Protein AF-A0A448MSS9-F1 (afdb_monomer_lite)

Foldseek 3Di:
DDDDDDDDPPDDDPVNVVVVVVVVVVVCVVVVVVVVVVVVVVVVVVLVVVCVVQVVQQVVQCVVVVDQQQSKDPGSRRPHWDAPPVRPDIRIRGDDPPPPDPPPDD

InterPro domains:
  IPR012902 Prokaryotic N-terminal methylation site [PF07963] (7-32)
  IPR012902 Prokaryotic N-terminal methylation site [PS00409] (10-30)
  IPR012902 Prokaryotic N-terminal methylation site [TIGR02532] (9-32)
  IPR045584 Pilin-like [SSF54523] (12-93)

Radius of gyration: 29.58 Å; chains: 1; bounding box: 92×42×57 Å

Secondary structure (DSSP, 8-state):
----PPPP--PPPHHHHHHHHHHHHHHHHHHHHHHHHHHHHHHHHHHHHHHHHHHHHHHHHHHHHS-STT-BTTSTTPPPPEE-TTSS-EE--B----PPPPP---

Sequence (106 aa):
MKLTQPKPKKGFTLIELMIVIAIIAILATIAIPSYQNYTKKAAMSELLQASAPLKSDVELCVYGTGNTSNCSGGSNGVAANVTTAKGYIKISARVQAQLPFPAMEH

pLDDT: mean 79.43, std 13.39, range [42.66, 96.31]

Structure (mmCIF, N/CA/C/O backbone):
data_AF-A0A448MSS9-F1
#
_entry.id   AF-A0A448MSS9-F1
#
loop_
_atom_site.group_PDB
_atom_site.id
_atom_site.type_symbol
_atom_site.label_atom_id
_atom_site.label_alt_id
_atom_site.label_comp_id
_atom_site.label_asym_id
_atom_site.label_entity_id
_atom_site.label_seq_id
_atom_site.pdbx_PDB_ins_code
_atom_site.Cartn_x
_atom_site.Cartn_y
_atom_site.Cartn_z
_atom_site.occupancy
_atom_site.B_iso_or_equiv
_atom_site.auth_seq_id
_atom_site.auth_comp_id
_atom_site.auth_asym_id
_atom_site.auth_atom_id
_atom_site.pdbx_PDB_model_num
ATOM 1 N N . MET A 1 1 ? -62.979 16.719 30.940 1.00 58.12 1 MET A N 1
ATOM 2 C CA . MET A 1 1 ? -61.613 16.996 30.440 1.00 58.12 1 MET A CA 1
ATOM 3 C C . MET A 1 1 ? -60.850 15.680 30.355 1.00 58.12 1 MET A C 1
ATOM 5 O O . MET A 1 1 ? -60.716 15.012 31.369 1.00 58.12 1 MET A O 1
ATOM 9 N N . LYS A 1 2 ? -60.441 15.250 29.153 1.00 52.19 2 LYS A N 1
ATOM 10 C CA . LYS A 1 2 ? -59.632 14.033 28.960 1.00 52.19 2 LYS A CA 1
ATOM 11 C C . LYS A 1 2 ? -58.161 14.391 29.193 1.00 52.19 2 LYS A C 1
ATOM 13 O O . LYS A 1 2 ? -57.622 15.219 28.468 1.00 52.19 2 LYS A O 1
ATOM 18 N N . LEU A 1 3 ? -57.541 13.796 30.211 1.00 60.53 3 LEU A N 1
ATOM 19 C CA . LEU A 1 3 ? -56.109 13.928 30.478 1.00 60.53 3 LEU A CA 1
ATOM 20 C C . LEU A 1 3 ? -55.357 13.033 29.490 1.00 60.53 3 LEU A C 1
ATOM 22 O O . LEU A 1 3 ? -55.365 11.809 29.620 1.00 60.53 3 LEU A O 1
ATOM 26 N N . THR A 1 4 ? -54.756 13.640 28.470 1.00 74.12 4 THR A N 1
ATOM 27 C CA . THR A 1 4 ? -53.863 12.943 27.542 1.00 74.12 4 THR A CA 1
ATOM 28 C C . THR A 1 4 ? -52.671 12.399 28.326 1.00 74.12 4 THR A C 1
ATOM 30 O O . THR A 1 4 ? -51.806 13.151 28.765 1.00 74.12 4 THR A O 1
ATOM 33 N N . GLN A 1 5 ? -52.653 11.082 28.521 1.00 74.44 5 GLN A N 1
ATOM 34 C CA . GLN A 1 5 ? -51.571 10.357 29.181 1.00 74.44 5 GLN A CA 1
ATOM 35 C C . GLN A 1 5 ? -50.307 10.400 28.300 1.00 74.44 5 GLN A C 1
ATOM 37 O O . GLN A 1 5 ? -50.390 10.062 27.111 1.00 74.44 5 GLN A O 1
ATOM 42 N N . PRO A 1 6 ? -49.137 10.800 28.830 1.00 68.62 6 PRO A N 1
ATOM 43 C CA . PRO A 1 6 ? -47.892 10.773 28.076 1.00 68.62 6 PRO A CA 1
ATOM 44 C C . PRO A 1 6 ? -47.508 9.322 27.762 1.00 68.62 6 PRO A C 1
ATOM 46 O O . PRO A 1 6 ? -47.297 8.504 28.654 1.00 68.62 6 PRO A O 1
ATOM 49 N N . LYS A 1 7 ? -47.418 8.989 26.470 1.00 72.00 7 LYS A N 1
ATOM 50 C CA . LYS A 1 7 ? -46.894 7.695 26.014 1.00 72.00 7 LYS A CA 1
ATOM 51 C C . LYS A 1 7 ? -45.398 7.618 26.351 1.00 72.00 7 LYS A C 1
ATOM 53 O O . LYS A 1 7 ? -44.676 8.562 26.015 1.00 72.00 7 LYS A O 1
ATOM 58 N N . PRO A 1 8 ? -44.905 6.521 26.951 1.00 69.81 8 PRO A N 1
ATOM 59 C CA . PRO A 1 8 ? -43.481 6.358 27.208 1.00 69.81 8 PRO A CA 1
ATOM 60 C C . PRO A 1 8 ? -42.721 6.389 25.879 1.00 69.81 8 PRO A C 1
ATOM 62 O O . PRO A 1 8 ? -43.008 5.612 24.964 1.00 69.81 8 PRO A O 1
ATOM 65 N N . LYS A 1 9 ? -41.757 7.306 25.751 1.00 70.44 9 LYS A N 1
ATOM 66 C CA . LYS A 1 9 ? -40.850 7.320 24.603 1.00 70.44 9 LYS A CA 1
ATOM 67 C C . LYS A 1 9 ? -39.893 6.136 24.751 1.00 70.44 9 LYS A C 1
ATOM 69 O O . LYS A 1 9 ? -39.018 6.163 25.609 1.00 70.44 9 LYS A O 1
ATOM 74 N N . LYS A 1 10 ? -40.067 5.095 23.930 1.00 72.00 10 LYS A N 1
ATOM 75 C CA . LYS A 1 10 ? -39.066 4.031 23.748 1.00 72.00 10 LYS A CA 1
ATOM 76 C C . LYS A 1 10 ? -37.869 4.628 23.000 1.00 72.00 10 LYS A C 1
ATOM 78 O O . LYS A 1 10 ? -37.858 4.654 21.775 1.00 72.00 10 LYS A O 1
ATOM 83 N N . GLY A 1 11 ? -36.935 5.210 23.744 1.00 77.62 11 GLY A N 1
ATOM 84 C CA . GLY A 1 11 ? -35.648 5.673 23.228 1.00 77.62 11 GLY A CA 1
ATOM 85 C C . GLY A 1 11 ? -34.580 4.592 23.372 1.00 77.62 11 GLY A C 1
ATOM 86 O O . GLY A 1 11 ? -34.657 3.776 24.287 1.00 77.62 11 GLY A O 1
ATOM 87 N N . PHE A 1 12 ? -33.596 4.611 22.472 1.00 79.56 12 PHE A N 1
ATOM 88 C CA . PHE A 1 12 ? -32.376 3.812 22.579 1.00 79.56 12 PHE A CA 1
ATOM 89 C C . PHE A 1 12 ? -31.634 4.208 23.857 1.00 79.56 12 PHE A C 1
ATOM 91 O O . PHE A 1 12 ? -31.473 5.399 24.144 1.00 79.56 12 PHE A O 1
ATOM 98 N N . THR A 1 13 ? -31.226 3.231 24.655 1.00 89.19 13 THR A N 1
ATOM 99 C CA . THR A 1 13 ? -30.552 3.514 25.921 1.00 89.19 13 THR A CA 1
ATOM 100 C C . THR A 1 13 ? -29.081 3.853 25.670 1.00 89.19 13 THR A C 1
ATOM 102 O O . THR A 1 13 ? -28.437 3.298 24.780 1.00 89.19 13 THR A O 1
ATOM 105 N N . LEU A 1 14 ? -28.504 4.756 26.471 1.00 87.38 14 LEU A N 1
ATOM 106 C CA . LEU A 1 14 ? -27.063 5.044 26.392 1.00 87.38 14 LEU A CA 1
ATOM 107 C C . LEU A 1 14 ? -26.218 3.789 26.661 1.00 87.38 14 LEU A C 1
ATOM 109 O O . LEU A 1 14 ? -25.130 3.654 26.108 1.00 87.38 14 LEU A O 1
ATOM 113 N N . ILE A 1 15 ? -26.739 2.856 27.463 1.00 90.50 15 ILE A N 1
ATOM 114 C CA . ILE A 1 15 ? -26.053 1.602 27.775 1.00 90.50 15 ILE A CA 1
ATOM 115 C C . ILE A 1 15 ? -26.016 0.641 26.579 1.00 90.50 15 ILE A C 1
ATOM 117 O O . ILE A 1 15 ? -24.974 0.038 26.335 1.00 90.50 15 ILE A O 1
ATOM 121 N N . GLU A 1 16 ? -27.083 0.558 25.776 1.00 89.94 16 GLU A N 1
ATOM 122 C CA . GLU A 1 16 ? -27.058 -0.199 24.515 1.00 89.94 16 GLU A CA 1
ATOM 123 C C . GLU A 1 16 ? -25.996 0.360 23.566 1.00 89.94 16 GLU A C 1
ATOM 125 O O . GLU A 1 16 ? -25.237 -0.398 22.964 1.00 89.94 16 GLU A O 1
ATOM 130 N N . LEU A 1 17 ? -25.879 1.688 23.487 1.00 88.88 17 LEU A N 1
ATOM 131 C CA . LEU A 1 17 ? -24.878 2.331 22.639 1.00 88.88 17 LEU A CA 1
ATOM 132 C C . LEU A 1 17 ? -23.448 2.034 23.116 1.00 88.88 17 LEU A C 1
ATOM 134 O O . LEU A 1 17 ? -22.575 1.763 22.291 1.00 88.88 17 LEU A O 1
ATOM 138 N N . MET A 1 18 ? -23.208 2.042 24.432 1.00 92.50 18 MET A N 1
ATOM 139 C CA . MET A 1 18 ? -21.886 1.759 25.002 1.00 92.50 18 MET A CA 1
ATOM 140 C C . MET A 1 18 ? -21.393 0.340 24.695 1.00 92.50 18 MET A C 1
ATOM 142 O O . MET A 1 18 ? -20.208 0.141 24.433 1.00 92.50 18 MET A O 1
ATOM 146 N N . ILE A 1 19 ? -22.289 -0.648 24.675 1.00 94.06 19 ILE A N 1
ATOM 147 C CA . ILE A 1 19 ? -21.913 -2.030 24.347 1.00 94.06 19 ILE A CA 1
ATOM 148 C C . ILE A 1 19 ? -21.556 -2.150 22.860 1.00 94.06 19 ILE A C 1
ATOM 150 O O . ILE A 1 19 ? -20.572 -2.801 22.507 1.00 94.06 19 ILE A O 1
ATOM 154 N N . VAL A 1 20 ? -22.297 -1.472 21.980 1.00 95.25 20 VAL A N 1
ATOM 155 C CA . VAL A 1 20 ? -22.034 -1.498 20.533 1.00 95.25 20 VAL A CA 1
ATOM 156 C C . VAL A 1 20 ? -20.658 -0.913 20.206 1.00 95.25 20 VAL A C 1
ATOM 158 O O . VAL A 1 20 ? -19.888 -1.537 19.475 1.00 95.25 20 VAL A O 1
ATOM 161 N N . ILE A 1 21 ? -20.305 0.243 20.778 1.00 94.94 21 ILE A N 1
ATOM 162 C CA . ILE A 1 21 ? -18.985 0.851 20.539 1.00 94.94 21 ILE A CA 1
ATOM 163 C C . ILE A 1 21 ? -17.845 -0.019 21.081 1.00 94.94 21 ILE A C 1
ATOM 165 O O . ILE A 1 21 ? -16.790 -0.087 20.451 1.00 94.94 21 ILE A O 1
ATOM 169 N N . ALA A 1 22 ? -18.062 -0.728 22.195 1.00 95.19 22 ALA A N 1
ATOM 170 C CA . ALA A 1 22 ? -17.065 -1.626 22.766 1.00 95.19 22 ALA A CA 1
ATOM 171 C C . ALA A 1 22 ? -16.763 -2.802 21.824 1.00 95.19 22 ALA A C 1
ATOM 173 O O . ALA A 1 22 ? -15.599 -3.124 21.588 1.00 95.19 22 ALA A O 1
ATOM 174 N N . ILE A 1 23 ? -17.795 -3.397 21.218 1.00 96.31 23 ILE A N 1
ATOM 175 C CA . ILE A 1 23 ? -17.626 -4.484 20.243 1.00 96.31 23 ILE A CA 1
ATOM 176 C C . ILE A 1 23 ? -16.924 -3.971 18.977 1.00 96.31 23 ILE A C 1
ATOM 178 O O . ILE A 1 23 ? -15.976 -4.598 18.505 1.00 96.31 23 ILE A O 1
ATOM 182 N N . ILE A 1 24 ? -17.331 -2.809 18.448 1.00 96.31 24 ILE A N 1
ATOM 183 C CA . ILE A 1 24 ? -16.701 -2.216 17.256 1.00 96.31 24 ILE A CA 1
ATOM 184 C C . ILE A 1 24 ? -15.217 -1.919 17.507 1.00 96.31 24 ILE A C 1
ATOM 186 O O . ILE A 1 24 ? -14.398 -2.175 16.627 1.00 96.31 24 ILE A O 1
ATOM 190 N N . ALA A 1 25 ? -14.849 -1.440 18.699 1.00 95.50 25 ALA A N 1
ATOM 191 C CA . ALA A 1 25 ? -13.456 -1.164 19.050 1.00 95.50 25 ALA A CA 1
ATOM 192 C C . ALA A 1 25 ? -12.572 -2.424 19.000 1.00 95.50 25 ALA A C 1
ATOM 194 O O . ALA A 1 25 ? -11.457 -2.366 18.482 1.00 95.50 25 ALA A O 1
ATOM 195 N N . ILE A 1 26 ? -13.083 -3.565 19.476 1.00 95.31 26 ILE A N 1
ATOM 196 C CA . ILE A 1 26 ? -12.375 -4.857 19.436 1.00 95.31 26 ILE A CA 1
ATOM 197 C C . ILE A 1 26 ? -12.250 -5.373 17.997 1.00 95.31 26 ILE A C 1
ATOM 199 O O . ILE A 1 26 ? -11.203 -5.878 17.598 1.00 95.31 26 ILE A O 1
ATOM 203 N N . LEU A 1 27 ? -13.304 -5.243 17.188 1.00 96.25 27 LEU A N 1
ATOM 204 C CA . LEU A 1 27 ? -13.254 -5.671 15.787 1.00 96.25 27 LEU A CA 1
ATOM 205 C C . LEU A 1 27 ? -12.308 -4.788 14.961 1.00 96.25 27 LEU A C 1
ATOM 207 O O . LEU A 1 27 ? -11.577 -5.292 14.106 1.00 96.25 27 LEU A O 1
ATOM 211 N N . ALA A 1 28 ? -12.281 -3.481 15.230 1.00 94.69 28 ALA A N 1
ATOM 212 C CA . ALA A 1 28 ? -11.464 -2.518 14.501 1.00 94.69 28 ALA A CA 1
ATOM 213 C C . ALA A 1 28 ? -9.959 -2.773 14.668 1.00 94.69 28 ALA A C 1
ATOM 215 O O . ALA A 1 28 ? -9.219 -2.684 13.687 1.00 94.69 28 ALA A O 1
ATOM 216 N N . THR A 1 29 ? -9.495 -3.143 15.866 1.00 94.81 29 THR A N 1
ATOM 217 C CA . THR A 1 29 ? -8.073 -3.446 16.108 1.00 94.81 29 THR A CA 1
ATOM 218 C C . THR A 1 29 ? -7.568 -4.640 15.303 1.00 94.81 29 THR A C 1
ATOM 220 O O . THR A 1 29 ? -6.397 -4.656 14.935 1.00 94.81 29 THR A O 1
ATOM 223 N N . ILE A 1 30 ? -8.430 -5.602 14.961 1.00 93.00 30 ILE A N 1
ATOM 224 C CA . ILE A 1 30 ? -8.078 -6.742 14.099 1.00 93.00 30 ILE A CA 1
ATOM 225 C C . ILE A 1 30 ? -8.259 -6.379 12.617 1.00 93.00 30 ILE A C 1
ATOM 227 O O . ILE A 1 30 ? -7.415 -6.700 11.776 1.00 93.00 30 ILE A O 1
ATOM 231 N N . ALA A 1 31 ? -9.345 -5.679 12.284 1.00 91.75 31 ALA A N 1
ATOM 232 C CA . ALA A 1 31 ? -9.705 -5.359 10.907 1.00 91.75 31 ALA A CA 1
ATOM 233 C C . ALA A 1 31 ? -8.740 -4.362 10.246 1.00 91.75 31 ALA A C 1
ATOM 235 O O . ALA A 1 31 ? -8.367 -4.553 9.089 1.00 91.75 31 ALA A O 1
ATOM 236 N N . ILE A 1 32 ? -8.296 -3.325 10.966 1.00 90.69 32 ILE A N 1
ATOM 237 C CA . ILE A 1 32 ? -7.406 -2.284 10.426 1.00 90.69 32 ILE A CA 1
ATOM 238 C C . ILE A 1 32 ? -6.069 -2.860 9.923 1.00 90.69 32 ILE A C 1
ATOM 240 O O . ILE A 1 32 ? -5.761 -2.664 8.742 1.00 90.69 32 ILE A O 1
ATOM 244 N N . PRO A 1 33 ? -5.264 -3.581 10.734 1.00 88.75 33 PRO A N 1
ATOM 245 C CA . PRO A 1 33 ? -3.991 -4.122 10.257 1.00 88.75 33 PRO A CA 1
ATOM 246 C C . PRO A 1 33 ? -4.199 -5.170 9.159 1.00 88.75 33 PRO A C 1
ATOM 248 O O . PRO A 1 33 ? -3.425 -5.229 8.204 1.00 88.75 33 PRO A O 1
ATOM 251 N N . SER A 1 34 ? -5.269 -5.964 9.246 1.00 89.88 34 SER A N 1
ATOM 252 C CA . SER A 1 34 ? -5.611 -6.955 8.227 1.00 89.88 34 SER A CA 1
ATOM 253 C C . SER A 1 34 ? -5.893 -6.301 6.868 1.00 89.88 34 SER A C 1
ATOM 255 O O . SER A 1 34 ? -5.257 -6.645 5.871 1.00 89.88 34 SER A O 1
ATOM 257 N N . TYR A 1 35 ? -6.746 -5.273 6.826 1.00 87.12 35 TYR A N 1
ATOM 258 C CA . TYR A 1 35 ? -7.065 -4.526 5.605 1.00 87.12 35 TYR A CA 1
ATOM 259 C C . TYR A 1 35 ? -5.832 -3.848 4.986 1.00 87.12 35 TYR A C 1
ATOM 261 O O . TYR A 1 35 ? -5.634 -3.873 3.767 1.00 87.12 35 TYR A O 1
ATOM 269 N N . GLN A 1 36 ? -4.948 -3.295 5.820 1.00 83.00 36 GLN A N 1
ATOM 270 C CA . GLN A 1 36 ? -3.678 -2.733 5.357 1.00 83.00 36 GLN A CA 1
ATOM 271 C C . GLN A 1 36 ? -2.778 -3.797 4.716 1.00 83.00 36 GLN A C 1
ATOM 273 O O . GLN A 1 36 ? -2.149 -3.530 3.697 1.00 83.00 36 GLN A O 1
ATOM 278 N N . ASN A 1 37 ? -2.716 -5.007 5.273 1.00 81.81 37 ASN A N 1
ATOM 279 C CA . ASN A 1 37 ? -1.930 -6.096 4.694 1.00 81.81 37 ASN A CA 1
ATOM 280 C C . ASN A 1 37 ? -2.525 -6.611 3.376 1.00 81.81 37 ASN A C 1
ATOM 282 O O . ASN A 1 37 ? -1.774 -6.842 2.429 1.00 81.81 37 ASN A O 1
ATOM 286 N N . TYR A 1 38 ? -3.852 -6.729 3.269 1.00 83.31 38 TYR A N 1
ATOM 287 C CA . TYR A 1 38 ? -4.507 -7.128 2.018 1.00 83.31 38 TYR A CA 1
ATOM 288 C C . TYR A 1 38 ? -4.254 -6.129 0.888 1.00 83.31 38 TYR A C 1
ATOM 290 O O . TYR A 1 38 ? -3.846 -6.520 -0.204 1.00 83.31 38 TYR A O 1
ATOM 298 N N . THR A 1 39 ? -4.429 -4.836 1.162 1.00 83.69 39 THR A N 1
ATOM 299 C CA . THR A 1 39 ? -4.191 -3.774 0.171 1.00 83.69 39 THR A CA 1
ATOM 300 C C . THR A 1 39 ? -2.718 -3.665 -0.220 1.00 83.69 39 THR A C 1
ATOM 302 O O . THR A 1 39 ? -2.410 -3.515 -1.400 1.00 83.69 39 THR A O 1
ATOM 305 N N . LYS A 1 40 ? -1.788 -3.836 0.730 1.00 79.94 40 LYS A N 1
ATOM 306 C CA . LYS A 1 40 ? -0.350 -3.934 0.433 1.00 79.94 40 LYS A CA 1
ATOM 307 C C . LYS A 1 40 ? -0.026 -5.140 -0.442 1.00 79.94 40 LYS A C 1
ATOM 309 O O . LYS A 1 40 ? 0.741 -4.998 -1.384 1.00 79.94 40 LYS A O 1
ATOM 314 N N . LYS A 1 41 ? -0.595 -6.315 -0.160 1.00 82.62 41 LYS A N 1
ATOM 315 C CA . LYS A 1 41 ? -0.343 -7.531 -0.946 1.00 82.62 41 LYS A CA 1
ATOM 316 C C . LYS A 1 41 ? -0.860 -7.396 -2.378 1.00 82.62 41 LYS A C 1
ATOM 318 O O . LYS A 1 41 ? -0.151 -7.780 -3.305 1.00 82.62 41 LYS A O 1
ATOM 323 N N . ALA A 1 42 ? -2.049 -6.818 -2.551 1.00 80.25 42 ALA A N 1
ATOM 324 C CA . ALA A 1 42 ? -2.591 -6.497 -3.869 1.00 80.25 42 ALA A CA 1
ATOM 325 C C . ALA A 1 42 ? -1.648 -5.553 -4.631 1.00 80.25 42 ALA A C 1
ATOM 327 O O . ALA A 1 42 ? -1.223 -5.883 -5.735 1.00 80.25 42 ALA A O 1
ATOM 328 N N . ALA A 1 43 ? -1.211 -4.464 -3.987 1.00 80.06 43 ALA A N 1
ATOM 329 C CA . ALA A 1 43 ? -0.242 -3.545 -4.575 1.00 80.06 43 ALA A CA 1
ATOM 330 C C . ALA A 1 43 ? 1.074 -4.254 -4.938 1.00 80.06 43 ALA A C 1
ATOM 332 O O . ALA A 1 43 ? 1.550 -4.103 -6.050 1.00 80.06 43 ALA A O 1
ATOM 333 N N . MET A 1 44 ? 1.647 -5.086 -4.062 1.00 80.69 44 MET A N 1
ATOM 334 C CA . MET A 1 44 ? 2.883 -5.826 -4.362 1.00 80.69 44 MET A CA 1
ATOM 335 C C . MET A 1 44 ? 2.745 -6.743 -5.582 1.00 80.69 44 MET A C 1
ATOM 337 O O . MET A 1 44 ? 3.675 -6.830 -6.379 1.00 80.69 44 MET 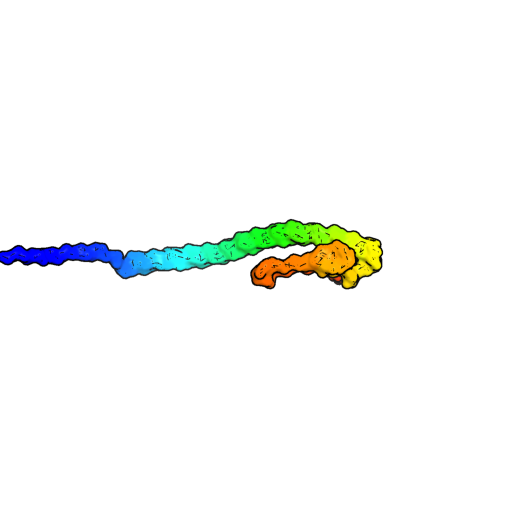A O 1
ATOM 341 N N . SER A 1 45 ? 1.595 -7.399 -5.756 1.00 81.06 45 SER A N 1
ATOM 342 C CA . SER A 1 45 ? 1.332 -8.220 -6.942 1.00 81.06 45 SER A CA 1
ATOM 343 C C . SER A 1 45 ? 1.307 -7.378 -8.218 1.00 81.06 45 SER A C 1
ATOM 345 O O . SER A 1 45 ? 1.919 -7.757 -9.215 1.00 81.06 45 SER A O 1
ATOM 347 N N . GLU A 1 46 ? 0.655 -6.214 -8.176 1.00 80.81 46 GLU A N 1
ATOM 348 C CA . GLU A 1 46 ? 0.647 -5.263 -9.291 1.00 80.81 46 GLU A CA 1
ATOM 349 C C . GLU A 1 46 ? 2.057 -4.742 -9.599 1.00 80.81 46 GLU A C 1
ATOM 351 O O . GLU A 1 46 ? 2.433 -4.646 -10.764 1.00 80.81 46 GLU A O 1
ATOM 356 N N . LEU A 1 47 ? 2.877 -4.468 -8.578 1.00 79.88 47 LEU A N 1
ATOM 357 C CA . LEU A 1 47 ? 4.264 -4.029 -8.766 1.00 79.88 47 LEU A CA 1
ATOM 358 C C . LEU A 1 47 ? 5.137 -5.111 -9.396 1.00 79.88 47 LEU A C 1
ATOM 360 O O . LEU A 1 47 ? 5.956 -4.810 -10.262 1.00 79.88 47 LEU A O 1
ATOM 364 N N . LEU A 1 48 ? 4.993 -6.366 -8.969 1.00 82.12 48 LEU A N 1
ATOM 365 C CA . LEU A 1 48 ? 5.726 -7.486 -9.559 1.00 82.12 48 LEU A CA 1
ATOM 366 C C . LEU A 1 48 ? 5.378 -7.636 -11.041 1.00 82.12 48 LEU A C 1
ATOM 368 O O . LEU A 1 48 ? 6.271 -7.752 -11.875 1.00 82.12 48 LEU A O 1
ATOM 372 N N . GLN A 1 49 ? 4.094 -7.541 -11.378 1.00 83.56 49 GLN A N 1
ATOM 373 C CA . GLN A 1 49 ? 3.648 -7.595 -12.764 1.00 83.56 49 GLN A CA 1
ATOM 374 C C . GLN A 1 49 ? 4.118 -6.379 -13.578 1.00 83.56 49 GLN A C 1
ATOM 376 O O . GLN A 1 49 ? 4.571 -6.537 -14.708 1.00 83.56 49 GLN A O 1
ATOM 381 N N . ALA A 1 50 ? 4.083 -5.177 -12.997 1.00 80.75 50 ALA A N 1
ATOM 382 C CA . ALA A 1 50 ? 4.540 -3.950 -13.649 1.00 80.75 50 ALA A CA 1
ATOM 383 C C . ALA A 1 50 ? 6.071 -3.865 -13.795 1.00 80.75 50 ALA A C 1
ATOM 385 O O . ALA A 1 50 ? 6.556 -3.182 -14.691 1.00 80.75 50 ALA A O 1
ATOM 386 N N . SER A 1 51 ? 6.841 -4.543 -12.940 1.00 82.44 51 SER A N 1
ATOM 387 C CA . SER A 1 51 ? 8.314 -4.556 -12.983 1.00 82.44 51 SER A CA 1
ATOM 388 C C . SER A 1 51 ? 8.908 -5.666 -13.852 1.00 82.44 51 SER A C 1
ATOM 390 O O . SER A 1 51 ? 10.076 -5.575 -14.225 1.00 82.44 51 SER A O 1
ATOM 392 N N . ALA A 1 52 ? 8.127 -6.689 -14.211 1.00 84.06 52 ALA A N 1
ATOM 393 C CA . ALA A 1 52 ? 8.560 -7.756 -15.109 1.00 84.06 52 ALA A CA 1
ATOM 394 C C . ALA A 1 52 ? 9.129 -7.251 -16.458 1.00 84.06 52 ALA A C 1
ATOM 396 O O . ALA A 1 52 ? 10.252 -7.641 -16.779 1.00 84.06 52 ALA A O 1
ATOM 397 N N . PRO A 1 53 ? 8.454 -6.360 -17.220 1.00 84.88 53 PRO A N 1
ATOM 398 C CA . PRO A 1 53 ? 8.996 -5.866 -18.491 1.00 84.88 53 PRO A CA 1
ATOM 399 C C . PRO A 1 53 ? 10.252 -5.002 -18.311 1.00 84.88 53 PRO A C 1
ATOM 401 O O . PRO A 1 53 ? 11.165 -5.072 -19.127 1.00 84.88 53 PRO A O 1
ATOM 404 N N . LEU A 1 54 ? 10.359 -4.264 -17.198 1.00 86.25 54 LEU A N 1
ATOM 405 C CA . LEU A 1 54 ? 11.522 -3.416 -16.912 1.00 86.25 54 LEU A CA 1
ATOM 406 C C . LEU A 1 54 ? 12.825 -4.225 -16.847 1.00 86.25 54 LEU A C 1
ATOM 408 O O . LEU A 1 54 ? 13.873 -3.699 -17.208 1.00 86.25 54 LEU A O 1
ATOM 412 N N . LYS A 1 55 ? 12.786 -5.487 -16.393 1.00 85.19 55 LYS A N 1
ATOM 413 C CA . LYS A 1 55 ? 13.980 -6.347 -16.392 1.00 85.19 55 LYS A CA 1
ATOM 414 C C . LYS A 1 55 ? 14.470 -6.619 -17.809 1.00 85.19 55 LYS A C 1
ATOM 416 O O . LYS A 1 55 ? 15.646 -6.407 -18.081 1.00 85.19 55 LYS A O 1
ATOM 421 N N . SER A 1 56 ? 13.567 -7.031 -18.694 1.00 88.81 56 SER A N 1
ATOM 422 C CA . SER A 1 56 ? 13.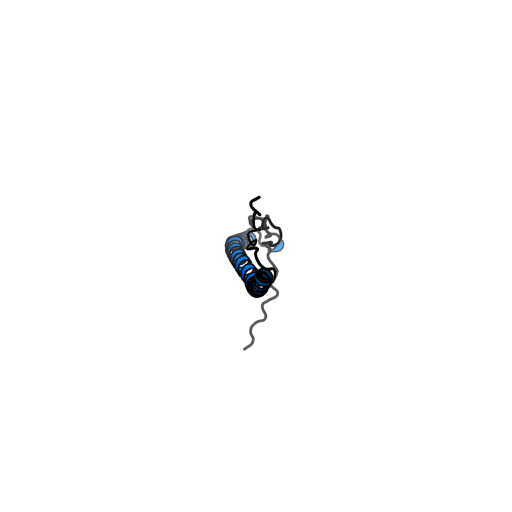894 -7.319 -20.091 1.00 88.81 56 SER A CA 1
ATOM 423 C C . SER A 1 56 ? 14.368 -6.071 -20.835 1.00 88.81 56 SER A C 1
ATOM 425 O O . SER A 1 56 ? 15.337 -6.142 -21.589 1.00 88.81 56 SER A O 1
ATOM 427 N N . ASP A 1 57 ? 13.756 -4.912 -20.575 1.00 89.38 57 ASP A N 1
ATOM 428 C CA . ASP A 1 57 ? 14.196 -3.658 -21.187 1.00 89.38 57 ASP A CA 1
ATOM 429 C C . ASP A 1 57 ? 15.603 -3.256 -20.721 1.00 89.38 57 ASP A C 1
ATOM 431 O O . ASP A 1 57 ? 16.425 -2.799 -21.515 1.00 89.38 57 ASP A O 1
ATOM 435 N N . VAL A 1 58 ? 15.897 -3.428 -19.427 1.00 88.50 58 VAL A N 1
ATOM 436 C CA . VAL A 1 58 ? 17.227 -3.152 -18.871 1.00 88.50 58 VAL A CA 1
ATOM 437 C C . VAL A 1 58 ? 18.266 -4.107 -19.451 1.00 88.50 58 VAL A C 1
ATOM 439 O O . VAL A 1 58 ? 19.346 -3.652 -19.817 1.00 88.50 58 VAL A O 1
ATOM 442 N N . GLU A 1 59 ? 17.953 -5.399 -19.582 1.00 87.69 59 GLU A N 1
ATOM 443 C CA . GLU A 1 59 ? 18.838 -6.371 -20.232 1.00 87.69 59 GLU A CA 1
ATOM 444 C C . GLU A 1 59 ? 19.155 -5.940 -21.665 1.00 87.69 59 GLU A C 1
ATOM 446 O O . GLU A 1 59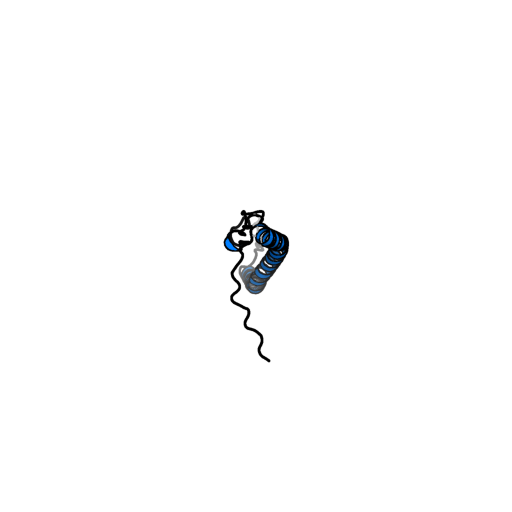 ? 20.326 -5.792 -22.013 1.00 87.69 59 GLU A O 1
ATOM 451 N N . LEU A 1 60 ? 18.132 -5.646 -22.473 1.00 89.69 60 LEU A N 1
ATOM 452 C CA . LEU A 1 60 ? 18.314 -5.184 -23.849 1.00 89.69 60 LEU A CA 1
ATOM 453 C C . LEU A 1 60 ? 19.124 -3.883 -23.920 1.00 89.69 60 LEU A C 1
ATOM 455 O O . LEU A 1 60 ? 20.003 -3.749 -24.771 1.00 89.69 60 LEU A O 1
ATOM 459 N N . CYS A 1 61 ? 18.870 -2.943 -23.011 1.00 91.31 61 CYS A N 1
ATOM 460 C CA . CYS A 1 61 ? 19.629 -1.704 -22.922 1.00 91.31 61 CYS A CA 1
ATOM 461 C C . CYS A 1 61 ? 21.111 -1.962 -22.625 1.00 91.31 61 CYS A C 1
ATOM 463 O O . CYS A 1 61 ? 21.976 -1.367 -23.270 1.00 91.31 61 CYS A O 1
ATOM 465 N N . VAL A 1 62 ? 21.432 -2.861 -21.688 1.00 90.69 62 VAL A N 1
ATOM 466 C CA . VAL A 1 62 ? 22.824 -3.203 -21.362 1.00 90.69 62 VAL A CA 1
ATOM 467 C C . VAL A 1 62 ? 23.496 -3.896 -22.545 1.00 90.69 62 VAL A C 1
ATOM 469 O O . VAL A 1 62 ? 24.630 -3.550 -22.869 1.00 90.69 62 VAL A O 1
ATOM 472 N N . TYR A 1 63 ? 22.796 -4.795 -23.242 1.00 90.00 63 TYR A N 1
ATOM 473 C CA . TYR A 1 63 ? 23.311 -5.414 -24.466 1.00 90.00 63 TYR A CA 1
ATOM 474 C C . TYR A 1 63 ? 23.574 -4.391 -25.580 1.00 90.00 63 TYR A C 1
ATOM 476 O O . TYR A 1 63 ? 24.600 -4.472 -26.248 1.00 90.00 63 TYR A O 1
ATOM 484 N N . GLY A 1 64 ? 22.678 -3.420 -25.780 1.00 90.12 64 GLY A N 1
ATOM 485 C CA . GLY A 1 64 ? 22.805 -2.421 -26.844 1.00 90.12 64 GLY A CA 1
ATOM 486 C C . GLY A 1 64 ? 23.812 -1.306 -26.549 1.00 90.12 64 GLY A C 1
ATOM 487 O O . GLY A 1 64 ? 24.465 -0.808 -27.461 1.00 90.12 64 GLY A O 1
ATOM 488 N N . THR A 1 65 ? 23.946 -0.900 -25.285 1.00 87.81 65 THR A N 1
ATOM 489 C CA . THR A 1 65 ? 24.798 0.235 -24.885 1.00 87.81 65 THR A CA 1
ATOM 490 C C . THR A 1 65 ? 26.147 -0.183 -24.304 1.00 87.81 65 THR A C 1
ATOM 492 O O . THR A 1 65 ? 27.043 0.653 -24.192 1.00 87.81 65 THR A O 1
ATOM 495 N N . GLY A 1 66 ? 26.293 -1.444 -23.883 1.00 87.00 66 GLY A N 1
ATOM 496 C CA . GLY A 1 66 ? 27.470 -1.934 -23.164 1.00 87.00 66 GLY A CA 1
ATOM 497 C C . GLY A 1 66 ? 27.701 -1.256 -21.807 1.00 87.00 66 GLY A C 1
ATOM 498 O O . GLY A 1 66 ? 28.780 -1.397 -21.235 1.00 87.00 66 GLY A O 1
ATOM 499 N N . ASN A 1 67 ? 26.731 -0.488 -21.291 1.00 83.12 67 ASN A N 1
ATOM 500 C CA . ASN A 1 67 ? 26.884 0.334 -20.093 1.00 83.12 67 ASN A CA 1
ATOM 501 C C . ASN A 1 67 ? 25.653 0.231 -19.182 1.00 83.12 67 ASN A C 1
ATOM 503 O O . ASN A 1 67 ? 24.527 0.510 -19.577 1.00 83.12 67 ASN A O 1
ATOM 507 N N . THR A 1 68 ? 25.882 -0.094 -17.915 1.00 83.31 68 THR A N 1
ATOM 508 C CA . THR A 1 68 ? 24.839 -0.248 -16.897 1.00 83.31 68 THR A CA 1
ATOM 509 C C . THR A 1 68 ? 24.294 1.081 -16.366 1.00 83.31 68 THR A C 1
ATOM 511 O O . THR A 1 68 ? 23.137 1.165 -15.962 1.00 83.31 68 THR A O 1
ATOM 514 N N . SER A 1 69 ? 25.096 2.145 -16.387 1.00 84.62 69 SER A N 1
ATOM 515 C CA . SER A 1 69 ? 24.760 3.457 -15.811 1.00 84.62 69 SER A CA 1
ATOM 516 C C . SER A 1 69 ? 23.701 4.218 -16.611 1.00 84.62 69 SER A C 1
ATOM 518 O O . SER A 1 69 ? 23.017 5.083 -16.069 1.00 84.62 69 SER A O 1
ATOM 520 N N . ASN A 1 70 ? 23.547 3.882 -17.893 1.00 84.69 70 ASN A N 1
ATOM 521 C CA . ASN A 1 70 ? 22.627 4.552 -18.810 1.00 84.69 70 ASN A CA 1
ATOM 522 C C . ASN A 1 70 ? 21.300 3.795 -18.995 1.00 84.69 70 ASN A C 1
ATOM 524 O O . ASN A 1 70 ? 20.402 4.286 -19.681 1.00 84.69 70 ASN A O 1
ATOM 528 N N . CYS A 1 71 ? 21.147 2.643 -18.343 1.00 87.94 71 CYS A N 1
ATOM 529 C CA . CYS A 1 71 ? 19.940 1.820 -18.364 1.00 87.94 71 CYS A CA 1
ATOM 530 C C . CYS A 1 71 ? 19.085 2.093 -17.123 1.00 87.94 71 CYS A C 1
ATOM 532 O O . CYS A 1 71 ? 18.933 1.258 -16.230 1.00 87.94 71 CYS A O 1
ATOM 534 N N . SER A 1 72 ? 18.570 3.321 -17.054 1.00 87.56 72 SER A N 1
ATOM 535 C CA . SER A 1 72 ? 17.614 3.767 -16.039 1.00 87.56 72 SER A CA 1
ATOM 536 C C . SER A 1 72 ? 16.240 3.959 -16.671 1.00 87.56 72 SER A C 1
ATOM 538 O O . SER A 1 72 ? 16.151 4.275 -17.853 1.00 87.56 72 SER A O 1
ATOM 540 N N . GLY A 1 73 ? 15.171 3.833 -15.883 1.00 87.56 73 GLY A N 1
ATOM 541 C CA . GLY A 1 73 ? 13.810 3.999 -16.387 1.00 87.56 73 GLY A CA 1
ATOM 542 C C . GLY A 1 73 ? 13.613 5.340 -17.093 1.00 87.56 73 GLY A C 1
ATOM 543 O O . GLY A 1 73 ? 13.864 6.395 -16.504 1.00 87.56 73 GLY A O 1
ATOM 544 N N . GLY A 1 74 ? 13.170 5.278 -18.349 1.00 86.12 74 GLY A N 1
ATOM 545 C CA . GLY A 1 74 ? 13.019 6.414 -19.259 1.00 86.12 74 GLY A CA 1
ATOM 546 C C . GLY A 1 74 ? 14.219 6.670 -20.179 1.00 86.12 74 GLY A C 1
ATOM 547 O O . GLY A 1 74 ? 14.147 7.581 -20.999 1.00 86.12 74 GLY A O 1
ATOM 548 N N . SER A 1 75 ? 15.296 5.888 -20.076 1.00 87.56 75 SER A N 1
ATOM 549 C CA . SER A 1 75 ? 16.513 6.040 -20.882 1.00 87.56 75 SER A CA 1
ATOM 550 C C . SER A 1 75 ? 16.804 4.793 -21.712 1.00 87.56 75 SER A C 1
ATOM 552 O O . SER A 1 75 ? 16.576 3.676 -21.261 1.00 87.56 75 SER A O 1
ATOM 554 N N . ASN A 1 76 ? 17.364 4.987 -22.912 1.00 85.81 76 ASN A N 1
ATOM 555 C CA . ASN A 1 76 ? 17.895 3.923 -23.782 1.00 85.81 76 ASN A CA 1
ATOM 556 C C . ASN A 1 76 ? 16.942 2.728 -23.986 1.00 85.81 76 ASN A C 1
ATOM 558 O O . ASN A 1 76 ? 17.360 1.574 -23.962 1.00 85.81 76 ASN A O 1
ATOM 562 N N . GLY A 1 77 ? 15.651 3.013 -24.174 1.00 84.06 77 GLY A N 1
ATOM 563 C CA . GLY A 1 77 ? 14.626 1.993 -24.412 1.00 84.06 77 GLY A CA 1
ATOM 564 C C . GLY A 1 77 ? 14.043 1.354 -23.150 1.00 84.06 77 GLY A C 1
ATOM 565 O O . GLY A 1 77 ? 13.095 0.588 -23.265 1.00 84.06 77 GLY A O 1
ATOM 566 N N . VAL A 1 78 ? 14.533 1.703 -21.955 1.00 89.50 78 VAL A N 1
ATOM 567 C CA . VAL A 1 78 ? 13.940 1.260 -20.687 1.00 89.50 78 VAL A CA 1
ATOM 568 C C . VAL A 1 78 ? 12.668 2.045 -20.396 1.00 89.50 78 VAL A C 1
ATOM 570 O O . VAL A 1 78 ? 12.693 3.280 -20.359 1.00 89.50 78 VAL A O 1
ATOM 573 N N . ALA A 1 79 ? 11.561 1.343 -20.139 1.00 86.81 79 ALA A N 1
ATOM 574 C CA . ALA A 1 79 ? 10.302 1.967 -19.746 1.00 86.81 79 ALA A CA 1
ATOM 575 C C . ALA A 1 79 ? 10.473 2.942 -18.564 1.00 86.81 79 ALA A C 1
ATOM 577 O O . ALA A 1 79 ? 11.297 2.745 -17.666 1.00 86.81 79 ALA A O 1
ATOM 578 N N . ALA A 1 80 ? 9.692 4.026 -18.565 1.00 85.19 80 ALA A N 1
ATOM 579 C CA . ALA A 1 80 ? 9.747 5.043 -17.518 1.00 85.19 80 ALA A CA 1
ATOM 580 C C . ALA A 1 80 ? 9.448 4.461 -16.126 1.00 85.19 80 ALA A C 1
ATOM 582 O O . ALA A 1 80 ? 8.663 3.526 -15.972 1.00 85.19 80 ALA A O 1
ATOM 583 N N . ASN A 1 81 ? 10.052 5.057 -15.094 1.00 82.06 81 ASN A N 1
ATOM 584 C CA . ASN A 1 81 ? 9.813 4.656 -13.708 1.00 82.06 81 ASN A CA 1
ATOM 585 C C . ASN A 1 81 ? 8.324 4.799 -13.358 1.00 82.06 81 ASN A C 1
ATOM 587 O O . ASN A 1 81 ? 7.744 5.882 -13.475 1.00 82.06 81 ASN A O 1
ATOM 591 N N . VAL A 1 82 ? 7.711 3.717 -12.886 1.00 80.00 82 VAL A N 1
ATOM 592 C CA . VAL A 1 82 ? 6.290 3.703 -12.534 1.00 80.00 82 VAL A CA 1
ATOM 593 C C . VAL A 1 82 ? 6.129 4.266 -11.127 1.00 80.00 82 VAL A C 1
ATOM 595 O O . VAL A 1 82 ? 6.569 3.673 -10.144 1.00 80.00 82 VAL A O 1
ATOM 598 N N . THR A 1 83 ? 5.477 5.419 -11.012 1.00 72.81 83 THR A N 1
ATOM 599 C CA . THR A 1 83 ? 5.046 5.975 -9.722 1.00 72.81 83 THR A CA 1
ATOM 600 C C . THR A 1 83 ? 3.540 5.790 -9.627 1.00 72.81 83 THR A C 1
ATOM 602 O O . THR A 1 83 ? 2.804 6.266 -10.488 1.00 72.81 83 THR A O 1
ATOM 605 N N . THR A 1 84 ? 3.058 5.091 -8.599 1.00 68.19 84 THR A N 1
ATOM 606 C CA . THR A 1 84 ? 1.608 4.979 -8.380 1.00 68.19 84 THR A CA 1
ATOM 607 C C . THR A 1 84 ? 1.020 6.377 -8.158 1.00 68.19 84 THR A C 1
ATOM 609 O O . THR A 1 84 ? 1.650 7.199 -7.495 1.00 68.19 84 THR A O 1
ATOM 612 N N . ALA A 1 85 ? -0.200 6.641 -8.640 1.00 57.62 85 ALA A N 1
ATOM 613 C CA . ALA A 1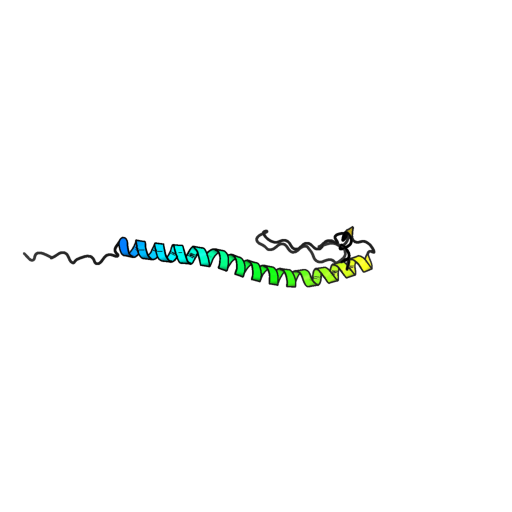 85 ? -0.865 7.954 -8.577 1.00 57.62 85 ALA A CA 1
ATOM 614 C C . ALA A 1 85 ? -0.941 8.587 -7.168 1.00 57.62 85 ALA A C 1
ATOM 616 O O . ALA A 1 85 ? -1.105 9.795 -7.039 1.00 57.62 85 ALA A O 1
ATOM 617 N N . LYS A 1 86 ? -0.801 7.784 -6.103 1.00 56.50 86 LYS A N 1
ATOM 618 C CA . LYS A 1 86 ? -0.770 8.251 -4.707 1.00 56.50 86 LYS A CA 1
ATOM 619 C C . LYS A 1 86 ? 0.640 8.502 -4.143 1.00 56.50 86 LYS A C 1
ATOM 621 O O . LYS A 1 86 ? 0.768 8.828 -2.972 1.00 56.50 86 LYS A O 1
ATOM 626 N N . GLY A 1 87 ? 1.708 8.325 -4.924 1.00 58.38 87 GLY A N 1
ATOM 627 C CA . GLY A 1 87 ? 3.090 8.663 -4.547 1.00 58.38 87 GLY A CA 1
ATOM 628 C C . GLY A 1 87 ? 3.764 7.761 -3.502 1.00 58.38 87 GLY A C 1
ATOM 629 O O . GLY A 1 87 ? 4.971 7.876 -3.305 1.00 58.3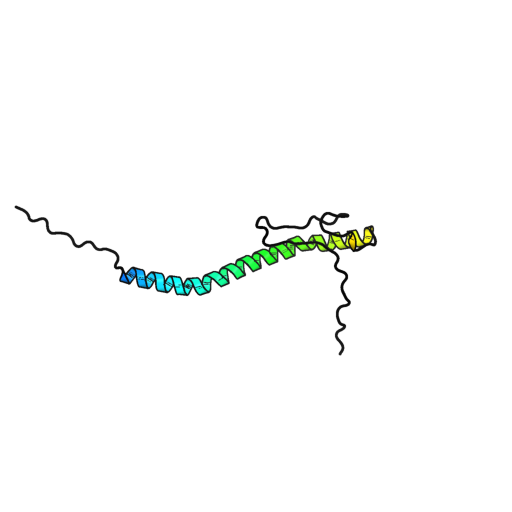8 87 GLY A O 1
ATOM 630 N N . TYR A 1 88 ? 3.030 6.843 -2.865 1.00 60.41 88 TYR A N 1
ATOM 631 C CA . TYR A 1 88 ? 3.561 5.960 -1.814 1.00 60.41 88 TYR A CA 1
ATOM 632 C C . TYR A 1 88 ? 4.435 4.811 -2.332 1.00 60.41 88 TYR A C 1
ATOM 634 O O . TYR A 1 88 ? 5.146 4.189 -1.548 1.00 60.41 88 TYR A O 1
ATOM 642 N N . ILE A 1 89 ? 4.379 4.509 -3.633 1.00 68.56 89 ILE A N 1
ATOM 643 C CA . ILE A 1 89 ? 5.102 3.388 -4.234 1.00 68.56 89 ILE A CA 1
ATOM 644 C C . ILE A 1 89 ? 5.735 3.830 -5.554 1.00 68.56 89 ILE A C 1
ATOM 646 O O . ILE A 1 89 ? 5.059 4.376 -6.433 1.00 68.56 89 ILE A O 1
ATOM 650 N N . LYS A 1 90 ? 7.043 3.588 -5.673 1.00 70.69 90 LYS A N 1
ATOM 651 C CA . LYS A 1 90 ? 7.865 3.908 -6.841 1.00 70.69 90 LYS A CA 1
ATOM 652 C C . LYS A 1 90 ? 8.585 2.645 -7.302 1.00 70.69 90 LYS A C 1
ATOM 654 O O . LYS A 1 90 ? 9.345 2.065 -6.532 1.00 70.69 90 LYS A O 1
ATOM 659 N N . ILE A 1 91 ? 8.380 2.252 -8.553 1.00 77.38 91 ILE A N 1
ATOM 660 C CA . ILE A 1 91 ? 9.201 1.256 -9.240 1.00 77.38 91 ILE A CA 1
ATOM 661 C C . ILE A 1 91 ? 10.236 2.028 -10.040 1.00 77.38 91 ILE A C 1
ATOM 663 O O . ILE A 1 91 ? 9.881 2.833 -10.900 1.00 77.38 91 ILE A O 1
ATOM 667 N N . SER A 1 92 ? 11.509 1.797 -9.739 1.00 77.56 92 SER A N 1
ATOM 668 C CA . SER A 1 92 ? 12.603 2.366 -10.519 1.00 77.56 92 SER A CA 1
ATOM 669 C C . SER A 1 92 ? 13.382 1.256 -11.207 1.00 77.56 92 SER A C 1
ATOM 671 O O . SER A 1 92 ? 13.846 0.339 -10.534 1.00 77.56 92 SER A O 1
ATOM 673 N N . ALA A 1 93 ? 13.557 1.350 -12.523 1.00 79.62 93 ALA A N 1
ATOM 674 C CA . ALA A 1 93 ? 14.546 0.545 -13.230 1.00 79.62 93 ALA A CA 1
ATOM 675 C C . ALA A 1 93 ? 15.895 1.245 -13.096 1.00 79.62 93 ALA A C 1
ATOM 677 O O . ALA A 1 93 ? 16.058 2.358 -13.594 1.00 79.62 93 ALA A O 1
ATOM 678 N N . ARG A 1 94 ? 16.846 0.629 -12.393 1.00 74.19 94 ARG A N 1
ATOM 679 C CA . ARG A 1 94 ? 18.252 1.042 -12.385 1.00 74.19 94 ARG A CA 1
ATOM 680 C C . ARG A 1 94 ? 19.115 -0.199 -12.295 1.00 74.19 94 ARG A C 1
ATOM 682 O O . ARG A 1 94 ? 18.839 -1.068 -11.469 1.00 74.19 94 ARG A O 1
ATOM 689 N N . VAL A 1 95 ? 20.177 -0.254 -13.089 1.00 73.25 95 VAL A N 1
ATOM 690 C CA . VAL A 1 95 ? 21.208 -1.262 -12.869 1.00 73.25 95 VAL A CA 1
ATOM 691 C C . VAL A 1 95 ? 22.010 -0.847 -11.643 1.00 73.25 95 VAL A C 1
ATOM 693 O O . VAL A 1 95 ? 22.679 0.185 -11.632 1.00 73.25 95 VAL A O 1
ATOM 696 N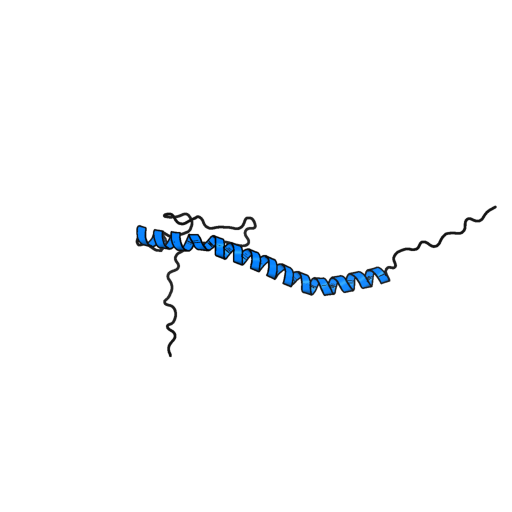 N . GLN A 1 96 ? 21.902 -1.636 -10.584 1.00 67.00 96 GLN A N 1
ATOM 697 C CA . GLN A 1 96 ? 22.753 -1.503 -9.412 1.00 67.00 96 GLN A CA 1
ATOM 698 C C . GLN A 1 96 ? 23.967 -2.396 -9.658 1.00 67.00 96 GLN A C 1
ATOM 700 O O . GLN A 1 96 ? 23.799 -3.557 -10.030 1.00 67.00 96 GLN A O 1
ATOM 705 N N . ALA A 1 97 ? 25.180 -1.872 -9.476 1.00 54.84 97 ALA A N 1
ATOM 706 C CA . ALA A 1 97 ? 26.360 -2.722 -9.420 1.00 54.84 97 ALA A CA 1
ATOM 707 C C . ALA A 1 97 ? 26.164 -3.687 -8.244 1.00 54.84 97 ALA A C 1
ATOM 709 O O . ALA A 1 97 ? 26.219 -3.281 -7.083 1.00 54.84 97 ALA A O 1
ATOM 710 N N . GLN A 1 98 ? 25.844 -4.941 -8.550 1.00 51.62 98 GLN A N 1
ATOM 711 C CA . GLN A 1 98 ? 25.776 -6.002 -7.564 1.00 51.62 98 GLN A CA 1
ATOM 712 C C . GLN A 1 98 ? 27.185 -6.132 -6.978 1.00 51.62 98 GLN A C 1
ATOM 714 O O . GLN A 1 98 ? 28.088 -6.638 -7.644 1.00 51.62 98 GLN A O 1
ATOM 719 N N . LEU A 1 99 ? 27.394 -5.655 -5.747 1.00 55.66 99 LEU A N 1
ATOM 720 C CA . LEU A 1 99 ? 28.498 -6.171 -4.941 1.00 55.66 99 LEU A CA 1
ATOM 721 C C . LEU A 1 99 ? 28.315 -7.695 -4.922 1.00 55.66 99 LEU A C 1
ATOM 723 O O . LEU A 1 99 ? 27.181 -8.141 -4.709 1.00 55.66 99 LEU A O 1
ATOM 727 N N . PRO A 1 100 ? 29.363 -8.478 -5.235 1.00 49.12 100 PRO A N 1
ATOM 728 C CA . PRO A 1 100 ? 29.239 -9.913 -5.445 1.00 49.12 100 PRO A CA 1
ATOM 729 C C . PRO A 1 100 ? 28.471 -10.521 -4.275 1.00 49.12 100 PRO A C 1
ATOM 731 O O . PRO A 1 100 ? 28.795 -10.260 -3.116 1.00 49.12 100 PRO A O 1
ATOM 734 N N . PHE A 1 101 ? 27.407 -11.267 -4.589 1.00 58.12 101 PHE A N 1
ATOM 735 C CA . PHE A 1 101 ? 26.696 -12.062 -3.595 1.00 58.12 101 PHE A CA 1
ATOM 736 C C . PHE A 1 101 ? 27.747 -12.830 -2.781 1.00 58.12 101 PHE A C 1
ATOM 738 O O . PHE A 1 101 ? 28.621 -13.441 -3.405 1.00 58.12 101 PHE A O 1
ATOM 745 N N . PRO A 1 102 ? 27.723 -12.785 -1.436 1.00 51.94 102 PRO A N 1
ATOM 746 C CA . PRO A 1 102 ? 28.633 -13.602 -0.653 1.00 51.94 102 PRO A CA 1
ATOM 747 C C . PRO A 1 102 ? 28.384 -15.050 -1.067 1.00 51.94 102 PRO A C 1
ATOM 749 O O . PRO A 1 102 ? 27.263 -15.553 -0.950 1.00 51.94 102 PRO A O 1
ATOM 752 N N . ALA A 1 103 ? 29.407 -15.670 -1.654 1.00 48.38 103 ALA A N 1
ATOM 753 C CA . ALA A 1 103 ? 29.393 -17.084 -1.963 1.00 48.38 103 ALA A CA 1
ATOM 754 C C . ALA A 1 103 ? 29.008 -17.826 -0.682 1.00 48.38 103 ALA A C 1
ATOM 756 O O . ALA A 1 103 ? 29.565 -17.563 0.384 1.00 48.38 103 ALA A O 1
ATOM 757 N N . MET A 1 104 ? 28.014 -18.705 -0.781 1.00 49.94 104 MET A N 1
ATOM 758 C CA . MET A 1 104 ? 27.727 -19.647 0.288 1.00 49.94 104 MET A CA 1
ATOM 759 C C . MET A 1 104 ? 28.937 -20.575 0.396 1.00 49.94 104 MET A C 1
ATOM 761 O O . MET A 1 104 ? 29.136 -21.428 -0.468 1.00 49.94 104 MET A O 1
ATOM 765 N N . GLU A 1 105 ? 29.781 -20.343 1.398 1.00 42.66 105 GLU A N 1
ATOM 766 C CA . GLU A 1 105 ? 30.817 -21.290 1.798 1.00 42.66 105 GLU A CA 1
ATOM 767 C C . GLU A 1 105 ? 30.136 -22.481 2.493 1.00 42.66 105 GLU A C 1
ATOM 769 O O . GLU A 1 105 ? 29.152 -22.301 3.218 1.00 42.66 105 GLU A O 1
ATOM 774 N N . HIS A 1 106 ? 30.612 -23.683 2.166 1.00 44.53 106 HIS A N 1
ATOM 775 C CA . HIS A 1 106 ? 30.118 -24.974 2.648 1.00 44.53 106 HIS A CA 1
ATOM 776 C C . HIS A 1 106 ? 30.359 -25.193 4.143 1.00 44.53 106 HIS A C 1
ATOM 778 O O . HIS A 1 106 ? 31.424 -24.764 4.638 1.00 44.53 106 HIS A O 1
#

Organism: NCBI:txid758